Protein AF-A0A956CBB3-F1 (afdb_monomer_lite)

Sequence (117 aa):
MPAREAGIILMARGSRHFLPSAITQRIIHTLPITRVPGDGTPLSTWDGRVVTAVPLGEDAHAVLCEVDGETIALSGVAVERTGFFEAAEGGVLVEGQRVPLLSLSAELSRVREGGEA

Foldseek 3Di:
DFDKFWFFWKDFLNATATEGPVFWDDKDFAWDWDADPQQRFTWTDDPNDIAGEQERAQDRMWIWTADPNGTHIDPHMGTDDGTMFGDDVQAGDDPNDGHHHDDPVVSVVCSRVSRHD

Structure (mmCIF, N/CA/C/O backbone):
data_AF-A0A956CBB3-F1
#
_entry.id   AF-A0A956CBB3-F1
#
loop_
_atom_site.group_PDB
_atom_site.id
_atom_site.type_symbol
_atom_site.label_atom_id
_atom_site.label_alt_id
_atom_site.label_comp_id
_atom_site.label_asym_id
_atom_site.label_entity_id
_atom_site.label_seq_id
_atom_site.pdbx_PDB_ins_code
_atom_site.Cartn_x
_atom_site.Cartn_y
_atom_site.Cartn_z
_atom_site.occupancy
_atom_site.B_iso_or_equiv
_atom_site.auth_seq_id
_atom_site.auth_comp_id
_atom_site.auth_asym_id
_atom_site.auth_atom_id
_atom_site.pdbx_PDB_model_num
ATOM 1 N N . MET A 1 1 ? -21.292 -1.958 19.167 1.00 59.25 1 MET A N 1
ATOM 2 C CA . MET A 1 1 ? -19.897 -2.419 18.992 1.00 59.25 1 MET A CA 1
ATOM 3 C C . MET A 1 1 ? -19.186 -1.390 18.133 1.00 59.25 1 MET A C 1
ATOM 5 O O . MET A 1 1 ? -19.843 -0.907 17.214 1.00 59.25 1 MET A O 1
ATOM 9 N N . PRO A 1 2 ? -17.935 -1.002 18.435 1.00 78.00 2 PRO A N 1
ATOM 10 C CA . PRO A 1 2 ? -17.196 -0.090 17.567 1.00 78.00 2 PRO A CA 1
ATOM 11 C C . PRO A 1 2 ? -17.063 -0.704 16.169 1.00 78.00 2 PRO A C 1
ATOM 13 O O . PRO A 1 2 ? -16.938 -1.927 16.038 1.00 78.00 2 PRO A O 1
ATOM 16 N N . ALA A 1 3 ? -17.147 0.133 15.134 1.00 92.31 3 ALA A N 1
ATOM 17 C CA . ALA A 1 3 ? -16.942 -0.314 13.764 1.00 92.31 3 ALA A CA 1
ATOM 18 C C . ALA A 1 3 ? -15.519 -0.871 13.632 1.00 92.31 3 ALA A C 1
ATOM 20 O O . ALA A 1 3 ? -14.568 -0.314 14.183 1.00 92.31 3 ALA A O 1
ATOM 21 N N . ARG A 1 4 ? -15.386 -2.005 12.943 1.00 95.25 4 ARG A N 1
ATOM 22 C CA . ARG A 1 4 ? -14.098 -2.653 12.709 1.00 95.25 4 ARG A CA 1
ATOM 23 C C . ARG A 1 4 ? -13.782 -2.658 11.231 1.00 95.25 4 ARG A C 1
ATOM 25 O O . ARG A 1 4 ? -14.651 -2.970 10.424 1.00 95.25 4 ARG A O 1
ATOM 32 N N . GLU A 1 5 ? -12.530 -2.385 10.911 1.00 96.50 5 GLU A N 1
ATOM 33 C CA . GLU A 1 5 ? -12.029 -2.383 9.547 1.00 96.50 5 GLU A CA 1
ATOM 34 C C . GLU A 1 5 ? -10.898 -3.400 9.407 1.00 96.50 5 GLU A C 1
ATOM 36 O O . GLU A 1 5 ? -9.988 -3.462 10.235 1.00 96.50 5 GLU A O 1
ATOM 41 N N . ALA A 1 6 ? -10.984 -4.245 8.382 1.00 97.00 6 ALA A N 1
ATOM 42 C CA . ALA A 1 6 ? -9.942 -5.213 8.076 1.00 97.00 6 ALA A CA 1
ATOM 43 C C . ALA A 1 6 ? -8.867 -4.567 7.202 1.00 97.00 6 ALA A C 1
ATOM 45 O O . ALA A 1 6 ? -9.201 -3.869 6.244 1.00 97.00 6 ALA A O 1
ATOM 46 N N . GLY A 1 7 ? -7.594 -4.848 7.464 1.00 97.31 7 GLY A N 1
ATOM 47 C CA . GLY A 1 7 ? -6.501 -4.341 6.642 1.00 97.31 7 GLY A CA 1
ATOM 48 C C . GLY A 1 7 ? -5.116 -4.672 7.177 1.00 97.31 7 GLY A C 1
ATOM 49 O O . GLY A 1 7 ? -4.919 -5.661 7.890 1.00 97.31 7 GLY A O 1
ATOM 50 N N . ILE A 1 8 ? -4.159 -3.832 6.799 1.00 97.56 8 ILE A N 1
ATOM 51 C CA . ILE A 1 8 ? -2.736 -3.979 7.090 1.00 97.56 8 ILE A CA 1
ATOM 52 C C . ILE A 1 8 ? -2.226 -2.713 7.773 1.00 97.56 8 ILE A C 1
ATOM 54 O O . ILE A 1 8 ? -2.528 -1.605 7.337 1.00 97.56 8 ILE A O 1
ATOM 58 N N . ILE A 1 9 ? -1.412 -2.888 8.811 1.00 97.75 9 ILE A N 1
ATOM 59 C CA . ILE A 1 9 ? -0.547 -1.843 9.357 1.00 97.75 9 ILE A CA 1
ATOM 60 C C . ILE A 1 9 ? 0.839 -2.044 8.771 1.00 97.75 9 ILE A C 1
ATOM 62 O O . ILE A 1 9 ? 1.424 -3.124 8.897 1.00 97.75 9 ILE A O 1
ATOM 66 N N . LEU A 1 10 ? 1.346 -1.007 8.117 1.00 96.75 10 LEU A N 1
ATOM 67 C CA . LEU A 1 10 ? 2.647 -1.022 7.472 1.00 96.75 10 LEU A CA 1
ATOM 68 C C . LEU A 1 10 ? 3.417 0.266 7.740 1.00 96.75 10 LEU A C 1
ATOM 70 O O . LEU A 1 10 ? 2.832 1.316 8.009 1.00 96.75 10 LEU A O 1
ATOM 74 N N . MET A 1 11 ? 4.735 0.179 7.633 1.00 96.56 11 MET A N 1
ATOM 75 C CA . MET A 1 11 ? 5.616 1.335 7.600 1.00 96.56 11 MET A CA 1
ATOM 76 C C . MET A 1 11 ? 5.793 1.792 6.157 1.00 96.56 11 MET A C 1
ATOM 78 O O . MET A 1 11 ? 6.263 1.030 5.312 1.00 96.56 11 MET A O 1
ATOM 82 N N . ALA A 1 12 ? 5.451 3.049 5.896 1.00 93.62 12 ALA A N 1
ATOM 83 C CA . ALA A 1 12 ? 5.722 3.745 4.647 1.00 93.62 12 ALA A CA 1
ATOM 84 C C . ALA A 1 12 ? 6.349 5.103 4.975 1.00 93.62 12 ALA A C 1
ATOM 86 O O . ALA A 1 12 ? 5.882 5.821 5.855 1.00 93.62 12 ALA A O 1
ATOM 87 N N . ARG A 1 13 ? 7.450 5.439 4.300 1.00 90.69 13 ARG A N 1
ATOM 88 C CA . ARG A 1 13 ? 8.235 6.671 4.492 1.00 90.69 13 ARG A CA 1
ATOM 89 C C . ARG A 1 13 ? 8.584 6.941 5.963 1.00 90.69 13 ARG A C 1
ATOM 91 O O . ARG A 1 13 ? 8.548 8.077 6.425 1.00 90.69 13 ARG A O 1
ATOM 98 N N . GLY A 1 14 ? 8.889 5.881 6.713 1.00 92.56 14 GLY A N 1
ATOM 99 C CA . GLY A 1 14 ? 9.242 5.964 8.134 1.00 92.56 14 GLY A CA 1
ATOM 100 C C . GLY A 1 14 ? 8.068 6.200 9.092 1.00 92.56 14 GLY A C 1
ATOM 101 O O . GLY A 1 14 ? 8.305 6.371 10.283 1.00 92.56 14 GLY A O 1
ATOM 102 N N . SER A 1 15 ? 6.819 6.186 8.617 1.00 95.25 15 SER A N 1
ATOM 103 C CA . SER A 1 15 ? 5.618 6.354 9.447 1.00 95.25 15 SER A CA 1
ATOM 104 C C . SER A 1 15 ? 4.673 5.159 9.333 1.00 95.25 15 SER A C 1
ATOM 106 O O . SER A 1 15 ? 4.633 4.484 8.303 1.00 95.25 15 SER A O 1
ATOM 108 N N . ARG A 1 16 ? 3.897 4.898 10.394 1.00 96.94 16 ARG A N 1
ATOM 109 C CA . ARG A 1 16 ? 2.843 3.875 10.382 1.00 96.94 16 ARG A CA 1
ATOM 110 C C . ARG A 1 16 ? 1.647 4.361 9.585 1.00 96.94 16 ARG A C 1
ATOM 112 O O . ARG A 1 16 ? 1.126 5.444 9.846 1.00 96.94 16 ARG A O 1
ATOM 119 N N . HIS A 1 17 ? 1.170 3.508 8.695 1.00 97.75 17 HIS A N 1
ATOM 120 C CA . HIS A 1 17 ? -0.045 3.722 7.936 1.00 97.75 17 HIS A CA 1
ATOM 121 C C . HIS A 1 17 ? -0.926 2.481 7.950 1.00 97.75 17 HIS A C 1
ATOM 123 O O . HIS A 1 17 ? -0.454 1.351 8.093 1.00 97.75 17 HIS A O 1
ATOM 129 N N . PHE A 1 18 ? -2.220 2.718 7.786 1.00 97.94 18 PHE A N 1
ATOM 130 C CA . PHE A 1 18 ? -3.225 1.693 7.610 1.00 97.94 18 PHE A CA 1
ATOM 131 C C . PHE A 1 18 ? -3.627 1.609 6.141 1.00 97.94 18 PHE A C 1
ATOM 133 O O . PHE A 1 18 ? -3.909 2.623 5.498 1.00 97.94 18 PHE A O 1
ATOM 140 N N . LEU A 1 19 ? -3.662 0.388 5.622 1.00 97.38 19 LEU A N 1
ATOM 141 C CA . LEU A 1 19 ? -4.130 0.077 4.284 1.00 97.38 19 LEU A CA 1
ATOM 142 C C . LEU A 1 19 ? -5.348 -0.858 4.385 1.00 97.38 19 LEU A C 1
ATOM 144 O O . LEU A 1 19 ? -5.204 -1.979 4.887 1.00 97.38 19 LEU A O 1
ATOM 148 N N . PRO A 1 20 ? -6.536 -0.434 3.920 1.00 97.00 20 PRO A N 1
ATOM 149 C CA . PRO A 1 20 ? -7.733 -1.262 3.971 1.00 97.00 20 PRO A CA 1
ATOM 150 C C . PRO A 1 20 ? -7.602 -2.542 3.144 1.00 97.00 20 PRO A C 1
ATOM 152 O O . PRO A 1 20 ? -7.091 -2.546 2.023 1.00 97.00 20 PRO A O 1
ATOM 155 N N . SER A 1 21 ? -8.153 -3.637 3.662 1.00 96.19 21 SER A N 1
ATOM 156 C CA . SER A 1 21 ? -8.236 -4.915 2.940 1.00 96.19 21 SER A CA 1
ATOM 157 C C . SER A 1 21 ? -9.090 -4.825 1.677 1.00 96.19 21 SER A C 1
ATOM 159 O O . SER A 1 21 ? -8.827 -5.552 0.729 1.00 96.19 21 SER A O 1
ATOM 161 N N . ALA A 1 22 ? -10.051 -3.895 1.631 1.00 94.81 22 ALA A N 1
ATOM 162 C CA . ALA A 1 22 ? -10.920 -3.668 0.477 1.00 94.81 22 ALA A CA 1
ATOM 163 C C . ALA A 1 22 ? -10.151 -3.332 -0.811 1.00 94.81 22 ALA A C 1
ATOM 165 O O . ALA A 1 22 ? -10.635 -3.619 -1.898 1.00 94.81 22 ALA A O 1
ATOM 166 N N . ILE A 1 23 ? -8.961 -2.743 -0.680 1.00 95.06 23 ILE A N 1
ATOM 167 C CA . ILE A 1 23 ? -8.089 -2.384 -1.804 1.00 95.06 23 ILE A CA 1
ATOM 168 C C . ILE A 1 23 ? -6.795 -3.196 -1.825 1.00 95.06 23 ILE A C 1
ATOM 170 O O . ILE A 1 23 ? -6.003 -3.061 -2.747 1.00 95.06 23 ILE A O 1
ATOM 174 N N . THR A 1 24 ? -6.544 -4.026 -0.814 1.00 95.81 24 THR A N 1
ATOM 175 C CA . THR A 1 24 ? -5.317 -4.818 -0.717 1.00 95.81 24 THR A CA 1
ATOM 176 C C . THR A 1 24 ? -5.520 -6.160 -1.407 1.00 95.81 24 THR A C 1
ATOM 178 O O . THR A 1 24 ? -6.314 -6.978 -0.950 1.00 95.81 24 THR A O 1
ATOM 181 N N . GLN A 1 25 ? -4.746 -6.437 -2.453 1.00 94.19 25 GLN A N 1
ATOM 182 C CA . GLN A 1 25 ? -4.812 -7.710 -3.171 1.00 94.19 25 GLN A CA 1
ATOM 183 C C . GLN A 1 25 ? -3.817 -8.738 -2.617 1.00 94.19 25 GLN A C 1
ATOM 185 O O . GLN A 1 25 ? -4.162 -9.908 -2.439 1.00 94.19 25 GLN A O 1
ATOM 190 N N . ARG A 1 26 ? -2.561 -8.336 -2.363 1.00 95.00 26 ARG A N 1
ATOM 191 C CA . ARG A 1 26 ? -1.509 -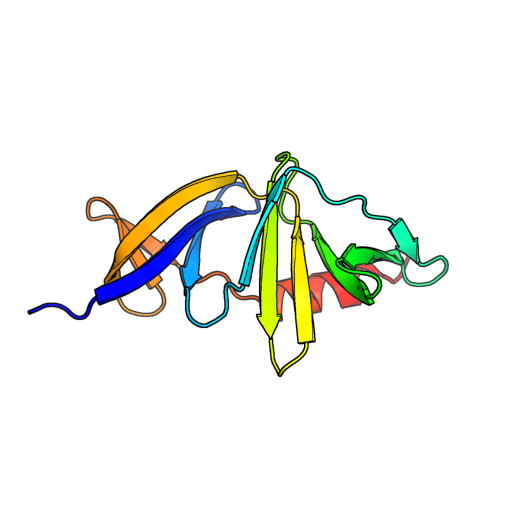9.282 -1.950 1.00 95.00 26 ARG A CA 1
ATOM 192 C C . ARG A 1 26 ? -0.329 -8.615 -1.258 1.00 95.00 26 ARG A C 1
ATOM 194 O O . ARG A 1 26 ? 0.051 -7.508 -1.612 1.00 95.00 26 ARG A O 1
ATOM 201 N N . ILE A 1 27 ? 0.307 -9.345 -0.345 1.00 95.19 27 ILE A N 1
ATOM 202 C CA . ILE A 1 27 ? 1.633 -9.022 0.196 1.00 95.19 27 ILE A CA 1
ATOM 203 C C . ILE A 1 27 ? 2.633 -9.956 -0.477 1.00 95.19 27 ILE A C 1
ATOM 205 O O . ILE A 1 27 ? 2.420 -11.172 -0.505 1.00 95.19 27 ILE A O 1
ATOM 209 N N . ILE A 1 28 ? 3.701 -9.398 -1.031 1.00 94.94 28 ILE A N 1
ATOM 210 C CA . ILE A 1 28 ? 4.738 -10.151 -1.730 1.00 94.94 28 ILE A CA 1
ATOM 211 C C . ILE A 1 28 ? 6.111 -9.786 -1.184 1.00 94.94 28 ILE A C 1
ATOM 213 O O . ILE A 1 28 ? 6.334 -8.688 -0.670 1.00 94.94 28 ILE A O 1
ATOM 217 N N . HIS A 1 29 ? 7.029 -10.736 -1.296 1.00 91.19 29 HIS A N 1
ATOM 218 C CA . HIS A 1 29 ? 8.422 -10.512 -0.966 1.00 91.19 29 HIS A CA 1
ATOM 219 C C . HIS A 1 29 ? 9.165 -10.123 -2.237 1.00 91.19 29 HIS A C 1
ATOM 221 O O . HIS A 1 29 ? 9.187 -10.889 -3.197 1.00 91.19 29 HIS A O 1
ATOM 227 N N . THR A 1 30 ? 9.787 -8.953 -2.200 1.00 81.38 30 THR A N 1
ATOM 228 C CA . THR A 1 30 ? 10.553 -8.293 -3.259 1.00 81.38 30 THR A CA 1
ATOM 229 C C . THR A 1 30 ? 9.769 -8.017 -4.535 1.00 81.38 30 THR A C 1
ATOM 231 O O . THR A 1 30 ? 8.976 -8.820 -5.018 1.00 81.38 30 THR A O 1
ATOM 234 N N . LEU A 1 31 ? 10.008 -6.844 -5.109 1.00 88.38 31 LEU A N 1
ATOM 235 C CA . LEU A 1 31 ? 9.421 -6.447 -6.376 1.00 88.38 31 LEU A CA 1
ATOM 236 C C . LEU A 1 31 ? 10.504 -5.743 -7.194 1.00 88.38 31 LEU A C 1
ATOM 238 O O . LEU A 1 31 ? 10.936 -4.663 -6.793 1.00 88.38 31 LEU A O 1
ATOM 242 N N . PRO A 1 32 ? 10.986 -6.332 -8.301 1.00 90.62 32 PRO A N 1
ATOM 243 C CA . PRO A 1 32 ? 11.984 -5.682 -9.141 1.00 90.62 32 PRO A CA 1
ATOM 244 C C . PRO A 1 32 ? 11.403 -4.412 -9.766 1.00 90.62 32 PRO A C 1
ATOM 246 O O . PRO A 1 32 ? 10.432 -4.488 -10.515 1.00 90.62 32 PRO A O 1
ATOM 249 N N . ILE A 1 33 ? 11.983 -3.248 -9.476 1.00 92.81 33 ILE A N 1
ATOM 250 C CA . ILE A 1 33 ? 11.517 -1.964 -10.015 1.00 92.81 33 ILE A CA 1
ATOM 251 C C . ILE A 1 33 ? 12.469 -1.507 -11.109 1.00 92.81 33 ILE A C 1
ATOM 253 O O . ILE A 1 33 ? 13.678 -1.431 -10.904 1.00 92.81 33 ILE A O 1
ATOM 257 N N . THR A 1 34 ? 11.907 -1.162 -12.260 1.00 92.75 34 THR A N 1
ATOM 258 C CA . THR A 1 34 ? 12.614 -0.506 -13.360 1.00 92.75 34 THR A CA 1
ATOM 259 C C . THR A 1 34 ? 12.046 0.891 -13.536 1.00 92.75 34 THR A C 1
ATOM 261 O O . THR A 1 34 ? 10.837 1.079 -13.454 1.00 92.75 34 THR A O 1
ATOM 264 N N . ARG A 1 35 ? 12.904 1.881 -13.782 1.00 91.44 35 ARG A N 1
ATOM 265 C CA . ARG A 1 35 ? 12.455 3.229 -14.140 1.00 91.44 35 ARG A CA 1
ATOM 266 C C . ARG A 1 35 ? 12.372 3.355 -15.649 1.00 91.44 35 ARG A C 1
ATOM 268 O O . ARG A 1 35 ? 13.315 2.975 -16.343 1.00 91.44 35 ARG A O 1
ATOM 275 N N . VAL A 1 36 ? 11.257 3.882 -16.138 1.00 88.88 36 VAL A N 1
ATOM 276 C CA . VAL A 1 36 ? 11.088 4.184 -17.559 1.00 88.88 36 VAL A CA 1
ATOM 277 C C . VAL A 1 36 ? 12.064 5.298 -17.948 1.00 88.88 36 VAL A C 1
ATOM 279 O O . VAL A 1 36 ? 12.106 6.335 -17.282 1.00 88.88 36 VAL A O 1
ATOM 282 N N . PRO A 1 37 ? 12.875 5.113 -19.002 1.00 84.88 37 PRO A N 1
ATOM 283 C CA . PRO A 1 37 ? 13.689 6.196 -19.537 1.00 84.88 37 PRO A CA 1
ATOM 284 C C . PRO A 1 37 ? 12.806 7.345 -20.041 1.00 84.88 37 PRO A C 1
ATOM 286 O O . PRO A 1 37 ? 11.869 7.114 -20.800 1.00 84.88 37 PRO A O 1
ATOM 289 N N . GLY A 1 38 ? 13.134 8.579 -19.659 1.00 84.38 38 GLY A N 1
ATOM 290 C CA . GLY A 1 38 ? 12.397 9.782 -20.051 1.00 84.38 38 GLY A 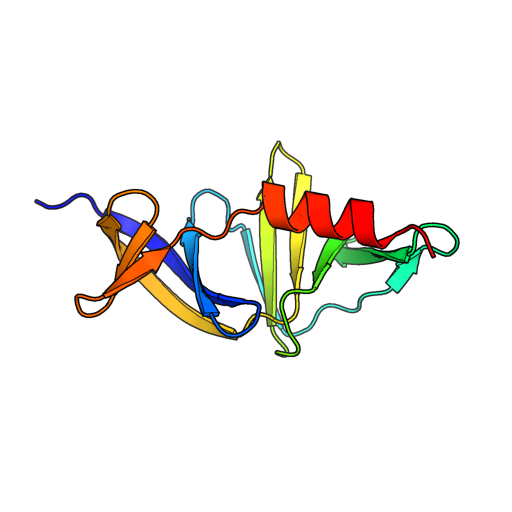CA 1
ATOM 291 C C . GLY A 1 38 ? 11.641 10.395 -18.881 1.00 84.38 38 GLY A C 1
ATOM 292 O O . GLY A 1 38 ? 12.014 11.474 -18.446 1.00 84.38 38 GLY A O 1
ATOM 293 N N . ASP A 1 39 ? 10.633 9.695 -18.359 1.00 83.88 39 ASP A N 1
ATOM 294 C CA . ASP A 1 39 ? 9.789 10.197 -17.264 1.00 83.88 39 ASP A CA 1
ATOM 295 C C . ASP A 1 39 ? 10.101 9.560 -15.899 1.00 83.88 39 ASP A C 1
ATOM 297 O O . ASP A 1 39 ? 9.372 9.757 -14.938 1.00 83.88 39 ASP A O 1
ATOM 301 N N . GLY A 1 40 ? 11.121 8.705 -15.796 1.00 86.06 40 GLY A N 1
ATOM 302 C CA . GLY A 1 40 ? 11.554 8.117 -14.527 1.00 86.06 40 GLY A CA 1
ATOM 303 C C . GLY A 1 40 ? 10.514 7.248 -13.805 1.00 86.06 40 GLY A C 1
ATOM 304 O O . GLY A 1 40 ? 10.790 6.829 -12.667 1.00 86.06 40 GLY A O 1
ATOM 305 N N . THR A 1 41 ? 9.369 6.949 -14.437 1.00 89.12 41 THR A N 1
ATOM 306 C CA . THR A 1 41 ? 8.234 6.278 -13.802 1.00 89.12 41 THR A CA 1
ATOM 307 C C . THR A 1 41 ? 8.674 4.899 -13.310 1.00 89.12 41 THR A C 1
ATOM 309 O O . THR A 1 41 ? 9.120 4.069 -14.108 1.00 89.12 41 THR A O 1
ATOM 312 N N . PRO A 1 42 ? 8.587 4.626 -12.000 1.00 93.06 42 PRO A N 1
ATOM 313 C CA . PRO A 1 42 ? 8.860 3.314 -11.440 1.00 93.06 42 PRO A CA 1
ATOM 314 C C . PRO A 1 42 ? 7.770 2.317 -11.851 1.00 93.06 42 PRO A C 1
ATOM 316 O O . PRO A 1 42 ? 6.606 2.435 -11.472 1.00 93.06 42 PRO A O 1
ATOM 319 N N . LEU A 1 43 ? 8.167 1.298 -12.605 1.00 93.88 43 LEU A N 1
ATOM 320 C CA . LEU A 1 43 ? 7.327 0.193 -13.048 1.00 93.88 43 LEU A CA 1
ATOM 321 C C . LEU A 1 43 ? 7.874 -1.138 -12.537 1.00 93.88 43 LEU A C 1
ATOM 323 O O . LEU A 1 43 ? 9.067 -1.294 -12.273 1.00 93.88 43 LEU A O 1
ATOM 327 N N . SER A 1 44 ? 6.998 -2.127 -12.450 1.00 94.88 44 SER A N 1
ATOM 328 C CA . SER A 1 44 ? 7.368 -3.519 -12.242 1.00 94.88 44 SER A CA 1
ATOM 329 C C . SER A 1 44 ? 6.486 -4.439 -13.079 1.00 94.88 44 SER A C 1
ATOM 331 O O . SER A 1 44 ? 5.557 -3.993 -13.753 1.00 94.88 44 SER A O 1
ATOM 333 N N . THR A 1 45 ? 6.775 -5.735 -13.039 1.00 93.06 45 THR A N 1
ATOM 334 C CA . THR A 1 45 ? 5.938 -6.767 -13.641 1.00 93.06 45 THR A CA 1
ATOM 335 C C . THR A 1 45 ? 5.375 -7.668 -12.558 1.00 93.06 45 THR A C 1
ATOM 337 O O . THR A 1 45 ? 6.129 -8.252 -11.779 1.00 93.06 45 THR A O 1
ATOM 340 N N . TRP A 1 46 ? 4.059 -7.831 -12.554 1.00 91.88 46 TRP A N 1
ATOM 341 C CA . TRP A 1 46 ? 3.353 -8.772 -11.700 1.00 91.88 46 TRP A CA 1
ATOM 342 C C . TRP A 1 46 ? 2.401 -9.607 -12.550 1.00 91.88 46 TRP A C 1
ATOM 344 O O . TRP A 1 46 ? 1.588 -9.059 -13.291 1.00 91.88 46 TRP A O 1
ATOM 354 N N . ASP A 1 47 ? 2.525 -10.932 -12.458 1.00 89.62 47 ASP A N 1
ATOM 355 C CA . ASP A 1 47 ? 1.687 -11.892 -13.193 1.00 89.62 47 ASP A CA 1
ATOM 356 C C . ASP A 1 47 ? 1.598 -11.598 -14.707 1.00 89.62 47 ASP A C 1
ATOM 358 O O . ASP A 1 47 ? 0.532 -11.553 -15.315 1.00 89.62 47 ASP A O 1
ATOM 362 N N . GLY A 1 48 ? 2.750 -11.291 -15.317 1.00 89.38 48 GLY A N 1
ATOM 363 C CA . GLY A 1 48 ? 2.854 -10.962 -16.744 1.00 89.38 48 GLY A CA 1
ATOM 364 C C . GLY A 1 48 ? 2.302 -9.587 -17.142 1.00 89.38 48 GLY A C 1
ATOM 365 O O . GLY A 1 48 ? 2.320 -9.254 -18.326 1.00 89.38 48 GLY A O 1
ATOM 366 N N . ARG A 1 49 ? 1.837 -8.771 -16.188 1.00 90.88 49 ARG A N 1
ATOM 367 C CA . ARG A 1 49 ? 1.315 -7.418 -16.426 1.00 90.88 49 ARG A CA 1
ATOM 368 C C . ARG A 1 49 ? 2.281 -6.371 -15.892 1.00 90.88 49 ARG A C 1
ATOM 370 O O . ARG A 1 49 ? 2.910 -6.567 -14.855 1.00 90.88 49 ARG A O 1
ATOM 377 N N . VAL A 1 50 ? 2.380 -5.250 -16.598 1.00 92.00 50 VAL A N 1
ATOM 378 C CA . VAL A 1 50 ? 3.102 -4.074 -16.107 1.00 92.00 50 VAL A CA 1
ATOM 379 C C . VAL A 1 50 ? 2.242 -3.389 -15.052 1.00 92.00 50 VAL A C 1
ATOM 381 O O . VAL A 1 50 ? 1.061 -3.139 -15.288 1.00 92.00 50 VAL A O 1
ATOM 384 N N . VAL A 1 51 ? 2.838 -3.103 -13.901 1.00 93.88 51 VAL A N 1
ATOM 385 C CA . VAL A 1 51 ? 2.198 -2.397 -12.789 1.00 93.88 51 VAL A CA 1
ATOM 386 C C . VAL A 1 51 ? 3.033 -1.188 -12.403 1.00 93.88 51 VAL A C 1
ATOM 388 O O . VAL A 1 51 ? 4.266 -1.243 -12.406 1.00 93.88 51 VAL A O 1
ATOM 391 N N . THR A 1 52 ? 2.364 -0.100 -12.037 1.00 93.75 52 THR A N 1
ATOM 392 C CA . THR A 1 52 ? 3.038 1.065 -11.460 1.00 93.75 52 THR A CA 1
ATOM 393 C C . THR A 1 52 ? 3.537 0.699 -10.071 1.00 93.75 52 THR A C 1
ATOM 395 O O . THR A 1 52 ? 2.757 0.274 -9.217 1.00 93.75 52 THR A O 1
ATOM 398 N N . ALA A 1 53 ? 4.836 0.856 -9.841 1.00 94.56 53 ALA A N 1
ATOM 399 C CA . ALA A 1 53 ? 5.430 0.684 -8.528 1.00 94.56 53 ALA A CA 1
ATOM 400 C C . ALA A 1 53 ? 5.497 2.042 -7.823 1.00 94.56 53 ALA A C 1
ATOM 402 O O . ALA A 1 53 ? 5.843 3.047 -8.423 1.00 94.56 53 ALA A O 1
ATOM 403 N N . VAL A 1 54 ? 5.187 2.087 -6.536 1.00 94.81 54 VAL A N 1
ATOM 404 C CA . VAL A 1 54 ? 5.235 3.284 -5.701 1.00 94.81 54 VAL A CA 1
ATOM 405 C C . VAL A 1 54 ? 6.274 3.028 -4.611 1.00 94.81 54 VAL A C 1
ATOM 407 O O . VAL A 1 54 ? 5.993 2.294 -3.659 1.00 94.81 54 VAL A O 1
ATOM 410 N N . PRO A 1 55 ? 7.495 3.578 -4.743 1.00 93.75 55 PRO A N 1
ATOM 411 C CA . PRO A 1 55 ? 8.533 3.439 -3.730 1.00 93.75 55 PRO A CA 1
ATOM 412 C C . PRO A 1 55 ? 8.164 4.203 -2.457 1.00 93.75 55 PRO A C 1
ATOM 414 O O . PRO A 1 55 ? 8.103 5.433 -2.451 1.00 93.75 55 PRO A O 1
ATOM 417 N N . LEU A 1 56 ? 7.930 3.466 -1.373 1.00 93.56 56 LEU A N 1
ATOM 418 C CA . LEU A 1 56 ? 7.578 4.001 -0.058 1.00 93.56 56 LEU A CA 1
ATOM 419 C C . LEU A 1 56 ? 8.662 3.756 0.998 1.00 93.56 56 LEU A C 1
ATOM 421 O O . LEU A 1 56 ? 8.524 4.227 2.122 1.00 93.56 56 LEU A O 1
ATOM 425 N N . GLY A 1 57 ? 9.747 3.068 0.662 1.00 92.12 57 GLY A N 1
ATOM 426 C CA . GLY A 1 57 ? 10.859 2.806 1.570 1.00 92.12 57 GLY A CA 1
ATOM 427 C C . GLY A 1 57 ? 11.857 1.828 0.962 1.00 92.12 57 GLY A C 1
ATOM 428 O O . GLY A 1 57 ? 11.925 1.693 -0.259 1.00 92.12 57 GLY A O 1
ATOM 429 N N . GLU A 1 58 ? 12.609 1.147 1.822 1.00 89.75 58 GLU A N 1
ATOM 430 C CA . GLU A 1 58 ? 13.690 0.225 1.436 1.00 89.75 58 GLU A CA 1
ATOM 431 C C . GLU A 1 58 ? 13.463 -1.208 1.943 1.00 89.75 58 GLU A C 1
ATOM 433 O O . GLU A 1 58 ? 14.337 -2.061 1.804 1.00 89.75 58 GLU A O 1
ATOM 438 N N . ASP A 1 59 ? 12.300 -1.490 2.541 1.00 93.19 59 ASP A N 1
ATOM 439 C CA . ASP A 1 59 ? 11.989 -2.84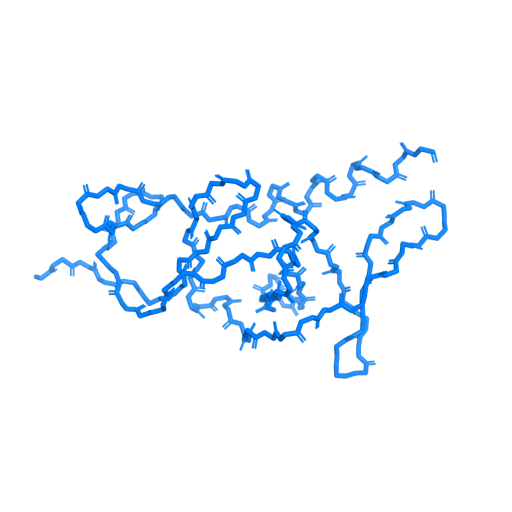0 3.010 1.00 93.19 59 ASP A CA 1
ATOM 440 C C . ASP A 1 59 ? 11.879 -3.836 1.842 1.00 93.19 59 ASP A C 1
ATOM 442 O O . ASP A 1 59 ? 11.564 -3.485 0.702 1.00 93.19 59 ASP A O 1
ATOM 446 N N . ALA A 1 60 ? 12.113 -5.115 2.124 1.00 89.75 60 ALA A N 1
ATOM 447 C CA . ALA A 1 60 ? 12.034 -6.151 1.110 1.00 89.75 60 ALA A CA 1
ATOM 448 C C . ALA A 1 60 ? 10.597 -6.428 0.641 1.00 89.75 60 ALA A C 1
ATOM 450 O O . ALA A 1 60 ? 10.433 -7.066 -0.394 1.00 89.75 60 ALA A O 1
ATOM 451 N N . HIS A 1 61 ? 9.552 -6.001 1.354 1.00 94.06 61 HIS A N 1
ATOM 452 C CA . HIS A 1 61 ? 8.177 -6.319 0.971 1.00 94.06 61 HIS A CA 1
ATOM 453 C C . HIS A 1 61 ? 7.546 -5.281 0.040 1.00 94.06 61 HIS A C 1
ATOM 455 O O . HIS A 1 61 ? 7.875 -4.090 0.026 1.00 94.06 61 HIS A O 1
ATOM 461 N N . ALA A 1 62 ? 6.583 -5.767 -0.740 1.00 95.44 62 ALA A N 1
ATOM 462 C CA . ALA A 1 62 ? 5.662 -4.935 -1.487 1.00 95.44 62 ALA A CA 1
ATOM 463 C C . ALA A 1 62 ? 4.213 -5.372 -1.248 1.00 95.44 62 ALA A C 1
ATOM 465 O O . ALA A 1 62 ? 3.932 -6.544 -0.984 1.00 95.44 62 ALA A O 1
ATOM 466 N N . VAL A 1 63 ? 3.287 -4.424 -1.354 1.00 96.69 63 VAL A N 1
ATOM 467 C CA . VAL A 1 63 ? 1.848 -4.670 -1.242 1.00 96.69 63 VAL A CA 1
ATOM 468 C C . VAL A 1 63 ? 1.168 -4.271 -2.543 1.00 96.69 63 VAL A C 1
ATOM 470 O O . VAL A 1 63 ? 1.232 -3.118 -2.963 1.00 96.69 63 VAL A O 1
ATOM 473 N N . LEU A 1 64 ? 0.517 -5.233 -3.186 1.00 96.12 64 LEU A N 1
ATOM 474 C CA . LEU A 1 64 ? -0.293 -5.001 -4.373 1.00 96.12 64 LEU A CA 1
ATOM 475 C C . LEU A 1 64 ? -1.663 -4.491 -3.957 1.00 96.12 64 LEU A C 1
ATOM 477 O O . LEU A 1 64 ? -2.333 -5.113 -3.125 1.00 96.12 64 LEU A O 1
ATOM 481 N N . CYS A 1 65 ? -2.064 -3.376 -4.551 1.00 95.81 65 CYS A N 1
ATOM 482 C CA . CYS A 1 65 ? -3.327 -2.712 -4.280 1.00 95.81 65 CYS A CA 1
ATOM 483 C C . CYS A 1 65 ? -4.117 -2.514 -5.569 1.00 95.81 65 CYS A C 1
ATOM 485 O O . CYS A 1 65 ? -3.527 -2.370 -6.637 1.00 95.81 65 CYS A O 1
ATOM 487 N N . GLU A 1 66 ? -5.436 -2.456 -5.451 1.00 93.62 66 GLU A N 1
ATOM 488 C CA . GLU A 1 66 ? -6.329 -2.031 -6.522 1.00 93.62 66 GLU A CA 1
ATOM 489 C C . GLU A 1 66 ? -6.763 -0.584 -6.301 1.00 93.62 66 GLU A C 1
ATOM 491 O O . GLU A 1 66 ? -7.265 -0.238 -5.230 1.00 93.62 66 GLU A O 1
ATOM 496 N N . VAL A 1 67 ? -6.577 0.260 -7.313 1.00 90.62 67 VAL A N 1
ATOM 497 C CA . VAL A 1 67 ? -7.042 1.650 -7.326 1.00 90.62 67 VAL A CA 1
ATOM 498 C C . VAL A 1 67 ? -7.707 1.901 -8.666 1.00 90.62 67 VAL A C 1
ATOM 500 O O . VAL A 1 67 ? -7.081 1.705 -9.700 1.00 90.62 67 VAL A O 1
ATOM 503 N N . ASP A 1 68 ? -8.982 2.291 -8.653 1.00 88.50 68 ASP A N 1
ATOM 504 C CA . ASP A 1 68 ? -9.766 2.578 -9.863 1.00 88.50 68 ASP A CA 1
ATOM 505 C C . ASP A 1 68 ? -9.727 1.450 -10.924 1.00 88.50 68 ASP A C 1
ATOM 507 O O . ASP A 1 68 ? -9.788 1.695 -12.127 1.00 88.50 68 ASP A O 1
ATOM 511 N N . GLY A 1 69 ? -9.631 0.191 -10.473 1.00 88.69 69 GLY A N 1
ATOM 512 C CA . GLY A 1 69 ? -9.539 -1.000 -11.329 1.00 88.69 69 GLY A CA 1
ATOM 513 C C . GLY A 1 69 ? -8.130 -1.318 -11.851 1.00 88.69 69 GLY A C 1
ATOM 514 O O . GLY A 1 69 ? -7.958 -2.282 -12.601 1.00 88.69 69 GLY A O 1
ATOM 515 N N . GLU A 1 70 ? -7.116 -0.549 -11.453 1.00 90.56 70 GLU A N 1
ATOM 516 C CA . GLU A 1 70 ? -5.713 -0.772 -11.797 1.00 90.56 70 GLU A CA 1
ATOM 517 C C . GLU A 1 70 ? -4.935 -1.373 -10.622 1.00 90.56 70 GLU A C 1
ATOM 519 O O . GLU A 1 70 ? -5.063 -0.944 -9.473 1.00 90.56 70 GLU A O 1
ATOM 524 N N . THR A 1 71 ? -4.081 -2.360 -10.909 1.00 93.56 71 THR A N 1
ATOM 525 C CA . THR A 1 71 ? -3.146 -2.893 -9.914 1.00 93.56 71 THR A CA 1
ATOM 526 C C . THR A 1 71 ? -1.924 -1.988 -9.819 1.00 93.56 71 THR A C 1
ATOM 528 O O . THR A 1 71 ? -1.187 -1.811 -10.792 1.00 93.56 71 THR A O 1
ATOM 531 N N . ILE A 1 72 ? -1.663 -1.488 -8.618 1.00 94.88 72 ILE A N 1
ATOM 532 C CA . ILE A 1 72 ? -0.440 -0.766 -8.268 1.00 94.88 72 ILE A CA 1
ATOM 533 C C . ILE A 1 72 ? 0.339 -1.548 -7.217 1.00 94.88 72 ILE A C 1
ATOM 535 O O . ILE A 1 72 ? -0.227 -2.346 -6.468 1.00 94.88 72 ILE A O 1
ATOM 539 N N . ALA A 1 73 ? 1.639 -1.303 -7.125 1.00 96.25 73 ALA A N 1
ATOM 540 C CA . ALA A 1 73 ? 2.493 -1.979 -6.168 1.00 96.25 73 ALA A CA 1
ATOM 541 C C . ALA A 1 73 ? 3.176 -0.989 -5.227 1.00 96.25 73 ALA A C 1
ATOM 543 O O . ALA A 1 73 ? 3.998 -0.188 -5.648 1.00 96.25 73 ALA A O 1
ATOM 544 N N . LEU A 1 74 ? 2.877 -1.067 -3.937 1.00 96.06 74 LEU A N 1
AT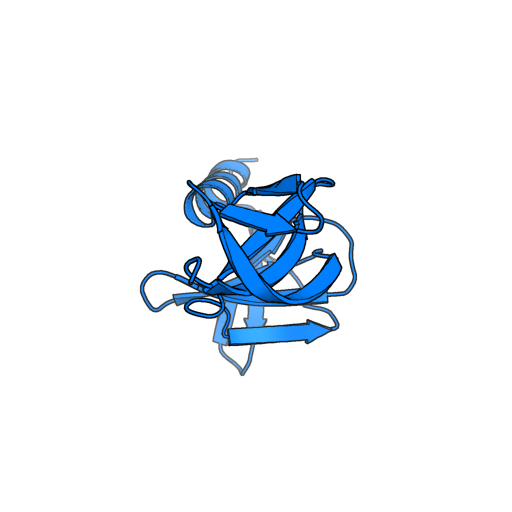OM 545 C CA . LEU A 1 74 ? 3.540 -0.285 -2.901 1.00 96.06 74 LEU A CA 1
ATOM 546 C C . LEU A 1 74 ? 4.807 -1.013 -2.479 1.00 96.06 74 LEU A C 1
ATOM 548 O O . LEU A 1 74 ? 4.728 -2.012 -1.775 1.00 96.06 74 LEU A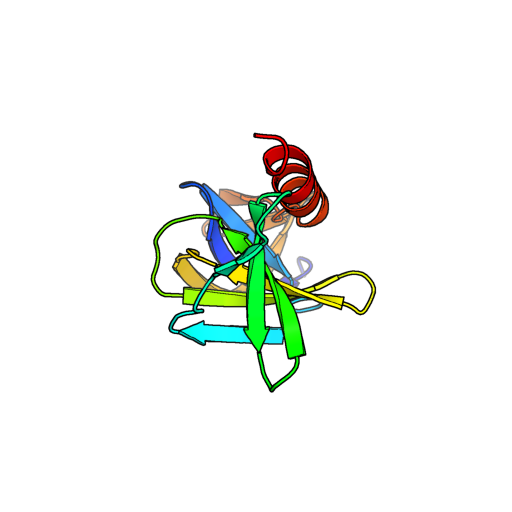 O 1
ATOM 552 N N . SER A 1 75 ? 5.967 -0.559 -2.932 1.00 95.62 75 SER A N 1
ATOM 553 C CA . SER A 1 75 ? 7.245 -1.232 -2.680 1.00 95.62 75 SER A CA 1
ATOM 554 C C . SER A 1 75 ? 8.012 -0.591 -1.533 1.00 95.62 75 SER A C 1
ATOM 556 O O . SER A 1 75 ? 7.921 0.623 -1.339 1.00 95.62 75 SER A O 1
ATOM 558 N N . GLY A 1 76 ? 8.836 -1.372 -0.837 1.00 93.94 76 GLY A N 1
ATOM 559 C CA . GLY A 1 76 ? 9.686 -0.832 0.220 1.00 93.94 76 GLY A CA 1
ATOM 560 C C . GLY A 1 76 ? 8.971 -0.670 1.557 1.00 93.94 76 GLY A C 1
ATOM 561 O O . GLY A 1 76 ? 9.430 0.099 2.400 1.00 93.94 76 GLY A O 1
ATOM 562 N N . VAL A 1 77 ? 7.827 -1.335 1.735 1.00 95.06 77 VAL A N 1
ATOM 563 C CA . VAL A 1 77 ? 6.977 -1.204 2.923 1.00 95.06 77 VAL A CA 1
ATOM 564 C C . VAL A 1 77 ? 7.249 -2.327 3.910 1.00 95.06 77 VAL A C 1
ATOM 566 O O . VAL A 1 77 ? 7.303 -3.484 3.516 1.00 95.06 77 VAL A O 1
ATOM 569 N N . ALA A 1 78 ? 7.352 -2.014 5.200 1.00 95.19 78 ALA A N 1
ATOM 570 C CA . ALA A 1 78 ? 7.461 -3.048 6.229 1.00 95.19 78 ALA A CA 1
ATOM 571 C C . ALA A 1 78 ? 6.067 -3.380 6.766 1.00 95.19 78 ALA A C 1
ATOM 573 O O . ALA A 1 78 ? 5.423 -2.530 7.380 1.00 95.19 78 ALA A O 1
ATOM 574 N N . VAL A 1 79 ? 5.580 -4.599 6.535 1.00 94.88 79 VAL A N 1
ATOM 575 C CA . VAL A 1 79 ? 4.291 -5.047 7.081 1.00 94.88 79 VAL A CA 1
ATOM 576 C C . VAL A 1 79 ? 4.466 -5.393 8.557 1.00 94.88 79 VAL A C 1
ATOM 578 O O . VAL A 1 79 ? 5.127 -6.371 8.891 1.00 94.88 79 VAL A O 1
ATOM 581 N N . GLU A 1 80 ? 3.848 -4.616 9.444 1.00 95.50 80 GLU A N 1
ATOM 582 C CA . GLU A 1 80 ? 3.908 -4.870 10.884 1.00 95.50 80 GLU A CA 1
ATOM 583 C C . GLU A 1 80 ? 2.807 -5.838 11.332 1.00 95.50 80 GLU A C 1
ATOM 585 O O . GLU A 1 80 ? 3.059 -6.763 12.105 1.00 95.50 80 GLU A O 1
ATOM 590 N N . ARG A 1 81 ? 1.558 -5.606 10.899 1.00 95.31 81 ARG A N 1
ATOM 591 C CA . ARG A 1 81 ? 0.380 -6.355 11.373 1.00 95.31 81 ARG A CA 1
ATOM 592 C C . ARG A 1 81 ? -0.694 -6.462 10.300 1.00 95.31 81 ARG A C 1
ATOM 594 O O . ARG A 1 81 ? -0.860 -5.566 9.482 1.00 95.31 81 ARG A O 1
ATOM 601 N N . THR A 1 82 ? -1.494 -7.519 10.371 1.00 96.12 82 THR A N 1
ATOM 602 C CA . THR A 1 82 ? -2.720 -7.695 9.581 1.00 96.12 82 THR A CA 1
ATOM 603 C C . THR A 1 82 ? -3.869 -8.084 10.510 1.00 96.12 82 THR A C 1
ATOM 605 O O . THR A 1 82 ? -3.639 -8.626 11.594 1.00 96.12 82 THR A O 1
ATOM 608 N N . GLY A 1 83 ? -5.109 -7.781 10.126 1.00 95.81 83 GLY A N 1
ATOM 609 C CA . GLY A 1 83 ? -6.287 -8.182 10.897 1.00 95.81 83 GLY A CA 1
ATOM 610 C C . GLY A 1 83 ? -7.399 -7.144 10.885 1.00 95.81 83 GLY A C 1
ATOM 611 O O . GLY A 1 83 ? -7.528 -6.383 9.932 1.00 95.81 83 GLY A O 1
ATOM 612 N N . PHE A 1 84 ? -8.204 -7.143 11.949 1.00 96.75 84 PHE A N 1
ATOM 613 C CA . PHE A 1 84 ? -9.312 -6.210 12.155 1.00 96.75 84 PHE A CA 1
ATOM 614 C C . PHE A 1 84 ? -8.943 -5.179 13.220 1.00 96.75 84 PHE A C 1
ATOM 616 O O . PHE A 1 84 ? -8.575 -5.548 14.337 1.00 96.75 84 PHE A O 1
ATOM 623 N N . PHE A 1 85 ? -9.110 -3.905 12.893 1.00 96.94 85 PHE A N 1
ATOM 624 C CA . PHE A 1 85 ? -8.781 -2.773 13.751 1.00 96.94 85 PHE A CA 1
ATOM 625 C C . PHE A 1 85 ? -10.031 -1.954 14.052 1.00 96.94 85 PHE A C 1
ATOM 627 O O . PHE A 1 85 ? -11.019 -2.022 13.324 1.00 96.94 85 PHE A O 1
ATOM 634 N N . GLU A 1 86 ? -10.014 -1.209 15.151 1.00 96.88 86 GLU A N 1
ATOM 635 C CA . GLU A 1 86 ? -11.099 -0.285 15.475 1.00 96.88 86 GLU A CA 1
ATOM 636 C C . GLU A 1 86 ? -11.037 0.920 14.535 1.00 96.88 86 GLU A C 1
ATOM 638 O O . GLU A 1 86 ? -9.996 1.566 14.427 1.00 96.88 86 GLU A O 1
ATOM 643 N N . ALA A 1 87 ? -12.133 1.195 13.831 1.00 96.00 87 ALA A N 1
ATOM 644 C CA . ALA A 1 87 ? -12.202 2.301 12.890 1.00 96.00 87 ALA A CA 1
ATOM 645 C C . ALA A 1 87 ? -12.151 3.643 13.631 1.00 96.00 87 ALA A C 1
ATOM 647 O O . ALA A 1 87 ? -12.808 3.835 14.655 1.00 96.00 87 ALA A O 1
ATOM 648 N N . ALA A 1 88 ? -11.397 4.583 13.076 1.00 95.56 88 ALA A N 1
ATOM 649 C CA . ALA A 1 88 ? -11.325 5.960 13.531 1.00 95.56 88 ALA A CA 1
ATOM 650 C C . ALA A 1 88 ? -11.467 6.898 12.332 1.00 95.56 88 ALA A C 1
ATOM 652 O O . ALA A 1 88 ? -11.330 6.498 11.177 1.00 95.56 88 ALA A O 1
ATOM 653 N N . GLU A 1 89 ? -11.727 8.177 12.585 1.00 93.06 89 GLU A N 1
ATOM 654 C CA . GLU A 1 89 ? -11.771 9.157 11.504 1.00 93.06 89 GLU A CA 1
ATOM 655 C C . GLU A 1 89 ? -10.440 9.148 10.731 1.00 93.06 89 GLU A C 1
ATOM 657 O O . GLU A 1 89 ? -9.365 9.292 11.318 1.00 93.06 89 GLU A O 1
ATOM 662 N N . GLY A 1 90 ? -10.491 8.927 9.414 1.00 93.31 90 GLY A N 1
ATOM 663 C CA . GLY A 1 90 ? -9.320 8.895 8.530 1.00 93.31 90 GLY A CA 1
ATOM 664 C C . GLY A 1 90 ? -8.271 7.818 8.846 1.00 93.31 90 GLY A C 1
ATOM 665 O O . GLY A 1 90 ? -7.100 8.022 8.525 1.00 93.31 90 GLY A O 1
ATOM 666 N N . GLY A 1 91 ? -8.633 6.720 9.516 1.00 95.88 91 GLY A N 1
ATOM 667 C CA . GLY A 1 91 ? -7.675 5.697 9.934 1.00 95.88 91 GLY A CA 1
ATOM 668 C C . GLY A 1 91 ? -8.265 4.629 10.842 1.00 95.88 91 GLY A C 1
ATOM 669 O O . GLY A 1 91 ? -9.465 4.375 10.855 1.00 95.88 91 GLY A O 1
ATOM 670 N N . VAL A 1 92 ? -7.398 4.027 11.646 1.00 97.88 92 VAL A N 1
ATOM 671 C CA . VAL A 1 92 ? -7.775 3.037 12.660 1.00 97.88 92 VAL A CA 1
ATOM 672 C C . VAL A 1 92 ? -7.032 3.292 13.965 1.00 97.88 92 VAL A C 1
ATOM 674 O O . VAL A 1 92 ? -6.030 4.011 13.993 1.00 97.88 92 VAL A O 1
ATOM 677 N N . LEU A 1 93 ? -7.504 2.699 15.057 1.00 97.19 93 LEU A N 1
ATOM 678 C CA . LEU A 1 93 ? -6.782 2.652 16.322 1.00 97.19 93 LEU A CA 1
ATOM 679 C C . LEU A 1 93 ? -5.977 1.356 16.430 1.00 97.19 93 LEU A C 1
ATOM 681 O O . LEU A 1 93 ? -6.500 0.251 16.270 1.00 97.19 93 LEU A O 1
ATOM 685 N N . VAL A 1 94 ? -4.701 1.503 16.773 1.00 95.56 94 VAL A N 1
ATOM 686 C CA . VAL A 1 94 ? -3.787 0.415 17.122 1.00 95.56 94 VAL A CA 1
ATOM 687 C C . VAL A 1 94 ? -3.197 0.750 18.480 1.00 95.56 94 VAL A C 1
ATOM 689 O O . VAL A 1 94 ? -2.549 1.779 18.630 1.00 95.56 94 VAL A O 1
ATOM 692 N N . GLU A 1 95 ? -3.452 -0.091 19.486 1.00 92.62 95 GLU A N 1
ATOM 693 C CA . GLU A 1 95 ? -2.908 0.099 20.846 1.00 92.62 95 GLU A CA 1
ATOM 694 C C . GLU A 1 95 ? -3.261 1.475 21.449 1.00 92.62 95 GLU A C 1
ATOM 696 O O . GLU A 1 95 ? -2.481 2.087 22.170 1.00 92.62 95 GLU A O 1
ATOM 701 N N . GLY A 1 96 ? -4.457 1.981 21.130 1.00 91.75 96 GLY A N 1
ATOM 702 C CA . GLY A 1 96 ? -4.930 3.296 21.574 1.00 91.75 96 GLY A CA 1
ATOM 703 C C . GLY A 1 96 ? -4.333 4.484 20.810 1.00 91.75 96 GLY A C 1
ATOM 704 O O . GLY A 1 96 ? -4.699 5.623 21.089 1.00 91.75 96 GLY A O 1
ATOM 705 N N . GLN A 1 97 ? -3.456 4.248 19.831 1.00 94.50 97 GLN A N 1
ATOM 706 C CA . GLN A 1 97 ? -2.893 5.277 18.961 1.00 94.50 97 GLN A CA 1
ATOM 707 C C . GLN A 1 97 ? -3.570 5.267 17.591 1.00 94.50 97 GLN A C 1
ATOM 709 O O . GLN A 1 97 ? -3.842 4.211 17.020 1.00 94.50 97 GLN A O 1
ATOM 714 N N . ARG A 1 98 ? -3.823 6.456 17.036 1.00 96.62 98 ARG A N 1
ATOM 715 C CA . ARG A 1 98 ? -4.366 6.591 15.681 1.00 96.62 98 ARG A CA 1
ATOM 716 C C . ARG A 1 98 ? -3.282 6.296 14.652 1.00 96.62 98 ARG A C 1
ATOM 718 O O . ARG A 1 98 ? -2.242 6.951 14.641 1.00 96.62 98 ARG A O 1
ATOM 725 N N . VAL A 1 99 ? -3.580 5.369 13.752 1.00 97.88 99 VAL A N 1
ATOM 726 C CA . VAL A 1 99 ? -2.793 5.085 12.556 1.00 97.88 99 VAL A CA 1
ATOM 727 C C . VAL A 1 99 ? -3.578 5.592 11.341 1.00 97.88 99 VAL A C 1
ATOM 729 O O . VAL A 1 99 ? -4.694 5.122 11.108 1.00 97.88 99 VAL A O 1
ATOM 732 N N . PRO A 1 100 ? -3.054 6.577 10.590 1.00 97.69 100 PRO A N 1
ATOM 733 C CA . PRO A 1 100 ? -3.771 7.183 9.473 1.00 97.69 100 PRO A CA 1
ATOM 734 C C . PRO A 1 100 ? -3.857 6.244 8.268 1.00 97.69 100 PRO A C 1
ATOM 736 O O . PRO A 1 100 ? -2.960 5.431 8.035 1.00 97.69 100 PRO A O 1
ATOM 739 N N . LEU A 1 101 ? -4.901 6.413 7.456 1.00 96.75 101 LEU A N 1
ATOM 740 C CA . LEU A 1 101 ? -4.985 5.798 6.132 1.00 96.75 101 LEU A CA 1
ATOM 741 C C . LEU A 1 101 ? -3.790 6.210 5.263 1.00 96.75 101 LEU A C 1
ATOM 743 O O . LEU A 1 101 ? -3.374 7.373 5.261 1.00 96.75 101 LEU A O 1
ATOM 747 N N . LEU A 1 102 ? -3.251 5.267 4.493 1.00 96.31 102 LEU A N 1
ATOM 748 C CA . LEU A 1 102 ? -2.296 5.585 3.439 1.00 96.31 102 LEU A CA 1
ATOM 749 C C . LEU A 1 102 ? -3.031 6.229 2.257 1.00 96.31 102 LEU A C 1
ATOM 751 O O . LEU A 1 102 ? -3.900 5.610 1.643 1.00 96.31 102 LEU A O 1
ATOM 755 N N . SER A 1 103 ? -2.667 7.463 1.910 1.00 92.69 103 SER A N 1
ATOM 756 C CA . SER A 1 103 ? -3.256 8.158 0.763 1.00 92.69 103 SER A CA 1
ATOM 757 C C . SER A 1 103 ? -2.600 7.709 -0.543 1.00 92.69 103 SER A C 1
ATOM 759 O O . SER A 1 103 ? -1.576 8.251 -0.956 1.00 92.69 103 SER A O 1
ATOM 761 N N . LEU A 1 104 ? -3.194 6.713 -1.205 1.00 91.38 104 LEU A N 1
ATOM 762 C CA . LEU A 1 104 ? -2.669 6.181 -2.468 1.00 91.38 104 LEU A CA 1
ATOM 763 C C . LEU A 1 104 ? -2.666 7.214 -3.592 1.00 91.38 104 LEU A C 1
ATOM 765 O O . LEU A 1 104 ? -1.717 7.265 -4.366 1.00 91.38 104 LEU A O 1
ATOM 769 N N . SER A 1 105 ? -3.685 8.071 -3.654 1.00 89.56 105 SER A N 1
ATOM 770 C CA . SER A 1 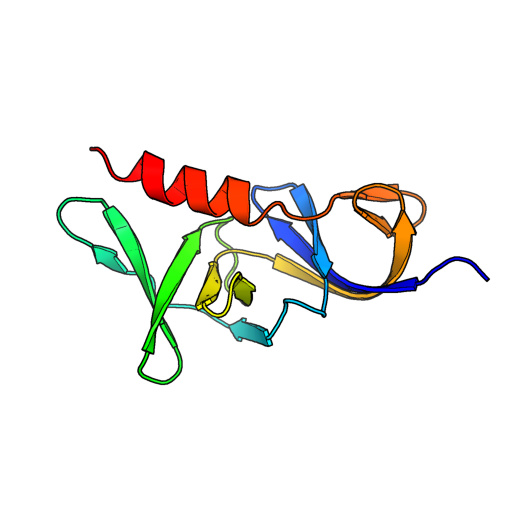105 ? -3.750 9.151 -4.640 1.00 89.56 105 SER A CA 1
ATOM 771 C C . SER A 1 105 ? -2.597 10.139 -4.469 1.00 89.56 105 SER A C 1
ATOM 773 O O . SER A 1 105 ? -1.954 10.496 -5.450 1.00 89.56 105 SER A O 1
ATOM 775 N N . ALA A 1 106 ? -2.275 10.525 -3.230 1.00 91.25 106 ALA A N 1
ATOM 776 C CA . ALA A 1 106 ? -1.141 11.403 -2.962 1.00 91.25 106 ALA A CA 1
ATOM 777 C C . ALA A 1 106 ? 0.188 10.744 -3.352 1.00 91.25 106 ALA A C 1
ATOM 779 O O . ALA A 1 106 ? 1.033 11.391 -3.967 1.00 91.25 106 ALA A O 1
ATOM 780 N N . GLU A 1 107 ? 0.375 9.462 -3.034 1.00 91.81 107 GLU A N 1
ATOM 781 C CA . GLU A 1 107 ? 1.612 8.759 -3.384 1.00 91.81 107 GLU A CA 1
ATOM 782 C C . GLU A 1 107 ? 1.754 8.532 -4.898 1.00 91.81 107 GLU A C 1
ATOM 784 O O . GLU A 1 107 ? 2.853 8.679 -5.430 1.00 91.81 107 GLU A O 1
ATOM 789 N N . LEU A 1 108 ? 0.657 8.273 -5.614 1.00 89.25 108 LEU A N 1
ATOM 790 C CA . LEU A 1 108 ? 0.656 8.198 -7.077 1.00 89.25 108 LEU A CA 1
ATOM 791 C C . LEU A 1 108 ? 0.965 9.551 -7.726 1.00 89.25 108 LEU A C 1
ATOM 793 O O . LEU A 1 108 ? 1.755 9.597 -8.669 1.00 89.25 108 LEU A O 1
ATOM 797 N N . SER A 1 109 ? 0.400 10.651 -7.220 1.00 88.88 109 SER A N 1
ATOM 798 C CA . SER A 1 109 ? 0.727 11.994 -7.714 1.00 88.88 109 SER A CA 1
ATOM 799 C C . SER A 1 109 ? 2.212 12.307 -7.546 1.00 88.88 109 SER A C 1
ATOM 801 O O . SER A 1 109 ? 2.848 12.717 -8.511 1.00 88.88 109 SER A O 1
ATOM 803 N N . ARG A 1 110 ? 2.807 12.000 -6.381 1.00 87.19 110 ARG A N 1
ATOM 804 C CA . ARG A 1 110 ? 4.256 12.184 -6.160 1.00 87.19 110 ARG A CA 1
ATOM 805 C C . ARG A 1 110 ? 5.107 11.405 -7.159 1.00 87.19 110 ARG A C 1
ATOM 807 O O . ARG A 1 110 ? 6.157 11.885 -7.571 1.00 87.19 110 ARG A O 1
ATOM 814 N N . VAL A 1 111 ? 4.694 10.186 -7.507 1.00 86.94 111 VAL A N 1
ATOM 815 C CA . VAL A 1 111 ? 5.417 9.358 -8.480 1.00 86.94 111 VAL A CA 1
ATOM 816 C C . VAL A 1 111 ? 5.363 9.976 -9.876 1.00 86.94 111 VAL A C 1
ATOM 818 O O . VAL A 1 111 ? 6.380 9.986 -10.560 1.00 86.94 111 VAL A O 1
ATOM 821 N N . ARG A 1 112 ? 4.208 10.518 -10.274 1.00 81.62 112 ARG A N 1
ATOM 822 C CA . ARG A 1 112 ? 4.029 11.183 -11.574 1.00 81.62 112 ARG A CA 1
ATOM 823 C C . ARG A 1 112 ? 4.795 12.505 -11.663 1.00 81.62 112 ARG A C 1
ATOM 825 O O . ARG A 1 112 ? 5.336 12.816 -12.713 1.00 81.62 112 ARG A O 1
ATOM 832 N N . GLU A 1 113 ? 4.862 13.257 -10.568 1.00 79.12 113 GLU A N 1
ATOM 833 C CA . GLU A 1 113 ? 5.586 14.535 -10.489 1.00 79.12 113 GLU A CA 1
ATOM 834 C C . GLU A 1 113 ? 7.108 14.349 -10.388 1.00 79.12 113 GLU A C 1
ATOM 836 O O . GLU A 1 113 ? 7.871 15.152 -10.911 1.00 79.12 113 GLU A O 1
ATOM 841 N N . GLY A 1 114 ? 7.579 13.276 -9.745 1.00 64.94 114 GLY A N 1
ATOM 842 C CA . GLY A 1 114 ? 9.009 12.968 -9.615 1.00 64.94 114 GLY A CA 1
ATOM 843 C C . GLY A 1 114 ? 9.681 12.472 -10.901 1.00 64.94 114 GLY A C 1
ATOM 844 O O . GLY A 1 114 ? 10.835 12.046 -10.846 1.00 64.94 114 GLY A O 1
ATOM 845 N N . GLY A 1 115 ? 8.949 12.472 -12.015 1.00 54.03 115 GLY A N 1
ATOM 846 C CA . GLY A 1 115 ? 9.383 11.985 -13.314 1.00 54.03 115 GLY A CA 1
ATOM 847 C C . GLY A 1 115 ? 10.029 13.012 -14.244 1.00 54.03 115 GLY A C 1
ATOM 848 O O . GLY A 1 115 ? 10.604 12.642 -15.262 1.00 54.03 115 GLY A O 1
ATOM 849 N N . GLU A 1 116 ? 9.975 14.296 -13.898 1.00 38.81 116 GLU A N 1
ATOM 850 C CA . GLU A 1 116 ? 10.684 15.349 -14.627 1.00 38.81 116 GLU A CA 1
ATOM 851 C C . GLU A 1 116 ? 12.084 15.550 -14.022 1.00 38.81 116 GLU A C 1
ATOM 853 O O . GLU A 1 116 ? 12.246 16.269 -13.034 1.00 38.81 116 GLU A O 1
ATOM 858 N N . ALA A 1 117 ? 13.104 14.905 -14.598 1.00 36.62 117 ALA A N 1
ATOM 859 C CA . ALA A 1 117 ? 14.515 15.241 -14.370 1.00 36.62 117 ALA A CA 1
ATOM 860 C C . ALA A 1 117 ? 15.371 14.960 -15.610 1.00 36.62 117 ALA A C 1
ATOM 862 O O . ALA A 1 117 ? 15.354 13.805 -16.094 1.00 36.62 117 ALA A O 1
#

pLDDT: mean 91.28, std 9.72, range [36.62, 97.94]

Radius of gyration: 14.52 Å; chains: 1; bounding box: 34×27×42 Å

Secondary structure (DSSP, 8-state):
---EEEEEEEEETTEEEEEETTTEEEEEE----EEPTTT--EEEEETTEEEEEEE--S-SEEEEEEETTEEEEEES-EEEEEEEEEEETTEEEETTEEEEBP-HHHHHHHHHHTT--